Protein AF-A0A845U4N8-F1 (afdb_monomer)

Secondary structure (DSSP, 8-state):
-------GGG--HHHHHHHHHHHHSS-GGG---SS--PPPHHHHHHHHHHHHHHHHHIIIIIS-----EEETTEEE-S--GGG------S---HHHHHHHHHHHHHHHHHHHHHTT--HHHHHHHHHHHHHHTTSTT-EE-TTSPEEPPTTPPP-HHHHHHHHHHTT----

Radius of gyration: 18.54 Å; Cα contacts (8 Å, |Δi|>4): 123; chains: 1; bounding box: 46×53×49 Å

Mean predicted aligned error: 4.9 Å

Sequence (171 aa):
MPSSISNDGYKSKNQLMIDVFMSKMRSDTQHVPPIPLMPSLEVRKLRARLMLEECLETINAGLGLNVNFNLGGHEVTNVKMELLQFTDNGPGDLIQVADGCADVEVVTTGTASACGIALQPCFDIVMPNNLMKFAPGHTWREDGKLVKPPNHPDIALELKCELIRQGWRPK

Structure (mmCIF, N/CA/C/O backbone):
data_AF-A0A845U4N8-F1
#
_entry.id   AF-A0A845U4N8-F1
#
loop_
_atom_site.group_PDB
_atom_site.id
_atom_site.type_symbol
_atom_site.label_atom_id
_atom_site.label_alt_id
_atom_site.label_comp_id
_atom_site.label_asym_id
_atom_site.label_entity_id
_atom_site.label_seq_id
_atom_site.pdbx_PDB_ins_code
_atom_site.Cartn_x
_atom_site.Cartn_y
_atom_site.Cartn_z
_atom_site.occupancy
_atom_site.B_iso_or_equiv
_atom_site.auth_seq_id
_atom_site.auth_comp_id
_atom_site.auth_asym_id
_atom_site.auth_atom_id
_atom_site.pdbx_PDB_model_num
ATOM 1 N N . MET A 1 1 ? 10.740 -30.558 22.915 1.00 43.31 1 MET A N 1
ATOM 2 C CA . MET A 1 1 ? 10.881 -29.231 22.282 1.00 43.31 1 MET A CA 1
ATOM 3 C C . MET A 1 1 ? 9.543 -28.925 21.633 1.00 43.31 1 MET A C 1
ATOM 5 O O . MET A 1 1 ? 9.168 -29.705 20.764 1.00 43.31 1 MET A O 1
ATOM 9 N N . PRO A 1 2 ? 8.773 -27.914 22.063 1.00 44.31 2 PRO A N 1
ATOM 10 C CA . PRO A 1 2 ? 7.613 -27.515 21.281 1.00 44.31 2 PRO A CA 1
ATOM 11 C C . PRO A 1 2 ? 8.153 -27.033 19.935 1.00 44.31 2 PRO A C 1
ATOM 13 O O . PRO A 1 2 ? 9.029 -26.169 19.905 1.00 44.31 2 PRO A O 1
ATOM 16 N N . SER A 1 3 ? 7.696 -27.630 18.836 1.00 53.41 3 SER A N 1
ATOM 17 C CA . SER A 1 3 ? 7.871 -27.039 17.513 1.00 53.41 3 SER A CA 1
ATOM 18 C C . SER A 1 3 ? 7.390 -25.598 17.615 1.00 53.41 3 SER A C 1
ATOM 20 O O . SER A 1 3 ? 6.233 -25.376 17.975 1.00 53.41 3 SER A O 1
ATOM 22 N N . SER A 1 4 ? 8.271 -24.629 17.383 1.00 60.22 4 SER A N 1
ATOM 23 C CA . SER A 1 4 ? 7.876 -23.229 17.292 1.00 60.22 4 SER A CA 1
ATOM 24 C C . SER A 1 4 ? 6.785 -23.136 16.229 1.00 60.22 4 SER A C 1
ATOM 26 O O . SER A 1 4 ? 7.059 -23.345 15.048 1.00 60.22 4 SER A O 1
ATOM 28 N N . ILE A 1 5 ? 5.540 -22.928 16.649 1.00 71.12 5 ILE A N 1
ATOM 29 C CA . ILE A 1 5 ? 4.409 -22.812 15.734 1.00 71.12 5 ILE A CA 1
ATOM 30 C C . ILE A 1 5 ? 4.626 -21.503 14.970 1.00 71.12 5 ILE A C 1
ATOM 32 O O . ILE A 1 5 ? 4.504 -20.428 15.550 1.00 71.12 5 ILE A O 1
ATOM 36 N N . SER A 1 6 ? 5.021 -21.612 13.702 1.00 81.88 6 SER A N 1
ATOM 37 C CA . SER A 1 6 ? 5.112 -20.502 12.752 1.00 81.88 6 SER A CA 1
ATOM 38 C C . SER A 1 6 ? 4.044 -20.688 11.680 1.00 81.88 6 SER A C 1
ATOM 40 O O . SER A 1 6 ? 3.802 -21.812 11.231 1.00 81.88 6 SER A O 1
ATOM 42 N N . ASN A 1 7 ? 3.413 -19.595 11.258 1.00 90.75 7 ASN A N 1
ATOM 43 C CA . ASN A 1 7 ? 2.462 -19.588 10.150 1.00 90.75 7 ASN A CA 1
ATOM 44 C C . ASN A 1 7 ? 3.120 -19.370 8.774 1.00 90.75 7 ASN A C 1
ATOM 46 O O . ASN A 1 7 ? 2.395 -19.196 7.796 1.00 90.75 7 ASN A O 1
ATOM 50 N N . ASP A 1 8 ? 4.453 -19.413 8.666 1.00 88.81 8 ASP A N 1
ATOM 51 C CA . ASP A 1 8 ? 5.168 -19.156 7.404 1.00 88.81 8 ASP A CA 1
ATOM 52 C C . ASP A 1 8 ? 4.702 -20.047 6.242 1.00 88.81 8 ASP A C 1
ATOM 54 O O . ASP A 1 8 ? 4.671 -19.596 5.101 1.00 88.81 8 ASP A O 1
ATOM 58 N N . GLY A 1 9 ? 4.264 -21.281 6.521 1.00 90.69 9 GLY A N 1
ATOM 59 C CA . GLY A 1 9 ? 3.730 -22.200 5.507 1.00 90.69 9 GLY A CA 1
ATOM 60 C C . GLY A 1 9 ? 2.430 -21.740 4.829 1.00 90.69 9 GLY A C 1
ATOM 61 O O . GLY A 1 9 ? 2.062 -22.301 3.802 1.00 90.69 9 GLY A O 1
ATOM 62 N N . TYR A 1 10 ? 1.749 -20.730 5.377 1.00 92.88 10 TYR A N 1
ATOM 63 C CA . TYR A 1 10 ? 0.533 -20.140 4.804 1.00 92.88 10 TYR A CA 1
ATOM 64 C C . TYR A 1 10 ? 0.796 -18.832 4.048 1.00 92.88 10 TYR A C 1
ATOM 66 O O . TYR A 1 10 ? -0.110 -18.311 3.400 1.00 92.88 10 TYR A O 1
ATOM 74 N N . LYS A 1 11 ? 2.007 -18.274 4.144 1.00 94.75 11 LYS A N 1
ATOM 75 C CA . LYS A 1 11 ? 2.333 -16.968 3.569 1.00 94.75 11 LYS A CA 1
ATOM 76 C C . LYS A 1 11 ? 2.639 -17.091 2.082 1.00 94.75 11 LYS A C 1
ATOM 78 O O . LYS A 1 11 ? 3.319 -18.019 1.640 1.00 94.75 11 LYS A O 1
ATOM 83 N N . SER A 1 12 ? 2.190 -16.112 1.301 1.00 95.56 12 SER A N 1
ATOM 84 C CA . SER A 1 12 ? 2.610 -15.996 -0.096 1.00 95.56 12 SER A CA 1
ATOM 85 C C . SER A 1 12 ? 4.098 -15.637 -0.188 1.00 95.56 12 SER A C 1
ATOM 87 O O . SER A 1 12 ? 4.686 -15.081 0.744 1.00 95.56 12 SER A O 1
ATOM 89 N N . LYS A 1 13 ? 4.716 -15.880 -1.353 1.00 95.38 13 LYS A N 1
ATOM 90 C CA . LYS A 1 13 ? 6.084 -15.410 -1.639 1.00 95.38 13 LYS A CA 1
ATOM 91 C C . LYS A 1 13 ? 6.216 -13.902 -1.387 1.00 95.38 13 LYS A C 1
ATOM 93 O O . LYS A 1 13 ? 7.207 -13.463 -0.809 1.00 95.38 13 LYS A O 1
ATOM 98 N N . ASN A 1 14 ? 5.217 -13.120 -1.797 1.00 96.56 14 ASN A N 1
ATOM 99 C CA . ASN A 1 14 ? 5.227 -11.667 -1.640 1.00 96.56 14 ASN A CA 1
ATOM 100 C C . ASN A 1 14 ? 5.203 -11.275 -0.158 1.00 96.56 14 ASN A C 1
ATOM 102 O O . ASN A 1 14 ? 6.004 -10.441 0.261 1.00 96.56 14 ASN A O 1
ATOM 106 N N . GLN A 1 15 ? 4.365 -11.931 0.650 1.00 96.25 15 GLN A N 1
ATOM 107 C CA . GLN A 1 15 ? 4.307 -11.691 2.091 1.00 96.25 15 GLN A CA 1
ATOM 108 C C . GLN A 1 15 ? 5.626 -12.051 2.787 1.00 96.25 15 GLN A C 1
ATOM 110 O O . GLN A 1 15 ? 6.119 -11.263 3.587 1.00 96.25 15 GLN A O 1
ATOM 115 N N . LEU A 1 16 ? 6.260 -13.173 2.429 1.00 95.62 16 LEU A N 1
ATOM 116 C CA . LEU A 1 16 ? 7.572 -13.547 2.976 1.00 95.62 16 LEU A CA 1
ATOM 117 C C . LEU A 1 16 ? 8.658 -12.504 2.657 1.00 95.62 16 LEU A C 1
ATOM 119 O O . LEU A 1 16 ? 9.501 -12.200 3.500 1.00 95.62 16 LEU A O 1
ATOM 123 N N . MET A 1 17 ? 8.637 -11.912 1.460 1.00 96.06 17 MET A N 1
ATOM 124 C CA . MET A 1 17 ? 9.569 -10.836 1.099 1.00 96.06 17 MET A CA 1
ATOM 125 C C . MET A 1 17 ? 9.303 -9.545 1.885 1.00 96.06 17 MET A C 1
ATOM 127 O O . MET A 1 17 ? 10.248 -8.846 2.263 1.00 96.06 17 MET A O 1
ATOM 131 N N . ILE A 1 18 ? 8.032 -9.241 2.157 1.00 95.56 18 ILE A N 1
ATOM 132 C CA . ILE A 1 18 ? 7.635 -8.120 3.016 1.00 95.56 18 ILE A CA 1
ATOM 133 C C . ILE A 1 18 ? 8.094 -8.368 4.458 1.00 95.56 18 ILE A C 1
ATOM 135 O O . ILE A 1 18 ? 8.632 -7.450 5.073 1.00 95.56 18 ILE A O 1
ATOM 139 N N . ASP A 1 19 ? 7.987 -9.594 4.971 1.00 94.88 19 ASP A N 1
ATOM 140 C CA . ASP A 1 19 ? 8.475 -9.951 6.308 1.00 94.88 19 ASP A CA 1
ATOM 141 C C . ASP A 1 19 ? 9.993 -9.738 6.431 1.00 94.88 19 ASP A C 1
ATOM 143 O O . ASP A 1 19 ? 10.459 -9.151 7.409 1.00 94.88 19 ASP A O 1
ATOM 147 N N . VAL A 1 20 ? 10.767 -10.125 5.408 1.00 94.00 20 VAL A N 1
ATOM 148 C CA . VAL A 1 20 ? 12.220 -9.861 5.340 1.00 94.00 20 VAL A CA 1
ATOM 149 C C . VAL A 1 20 ? 12.523 -8.362 5.297 1.00 94.00 20 VAL A C 1
ATOM 151 O O . VAL A 1 20 ? 13.500 -7.894 5.886 1.00 94.00 20 VAL A O 1
ATOM 154 N N . PHE A 1 21 ? 11.710 -7.580 4.589 1.00 93.75 21 PHE A N 1
ATOM 155 C CA . PHE A 1 21 ? 11.848 -6.127 4.578 1.00 93.75 21 PHE A CA 1
ATOM 156 C C . PHE A 1 21 ? 11.542 -5.525 5.953 1.00 93.75 21 PHE A C 1
ATOM 158 O O . PHE A 1 21 ? 12.327 -4.722 6.462 1.00 93.75 21 PHE A O 1
ATOM 165 N N . MET A 1 22 ? 10.449 -5.951 6.584 1.00 93.12 22 MET A N 1
ATOM 166 C CA . MET A 1 22 ? 10.046 -5.510 7.918 1.00 93.12 22 MET A CA 1
ATOM 167 C C . MET A 1 22 ? 11.099 -5.859 8.971 1.00 93.12 22 MET A C 1
ATOM 169 O O . MET A 1 22 ? 11.432 -5.007 9.792 1.00 93.12 22 MET A O 1
ATOM 173 N N . SER A 1 23 ? 11.706 -7.047 8.896 1.00 91.00 23 SER A N 1
ATOM 174 C CA . SER A 1 23 ? 12.753 -7.470 9.833 1.00 91.00 23 SER A CA 1
ATOM 175 C C . SER A 1 23 ? 14.046 -6.652 9.726 1.00 91.00 23 SER A C 1
ATOM 177 O O . SER A 1 23 ? 14.879 -6.707 10.628 1.00 91.00 23 SER A O 1
ATOM 179 N N . LYS A 1 24 ? 14.256 -5.925 8.620 1.00 90.06 24 LYS A N 1
ATOM 180 C CA . LYS A 1 24 ? 15.404 -5.019 8.431 1.00 90.06 24 LYS A CA 1
ATOM 181 C C . LYS A 1 24 ? 15.140 -3.605 8.944 1.00 90.06 24 LYS A C 1
ATOM 183 O O . LYS A 1 24 ? 16.081 -2.819 9.069 1.00 90.06 24 LYS A O 1
ATOM 188 N N . MET A 1 25 ? 13.887 -3.258 9.232 1.00 88.25 25 MET A N 1
ATOM 189 C CA . MET A 1 25 ? 13.559 -1.949 9.778 1.00 88.25 25 MET A CA 1
ATOM 190 C C . MET A 1 25 ? 14.100 -1.832 11.204 1.00 88.25 25 MET A C 1
ATOM 192 O O . MET A 1 25 ? 13.917 -2.720 12.026 1.00 88.25 25 MET A O 1
ATOM 196 N N . ARG A 1 26 ?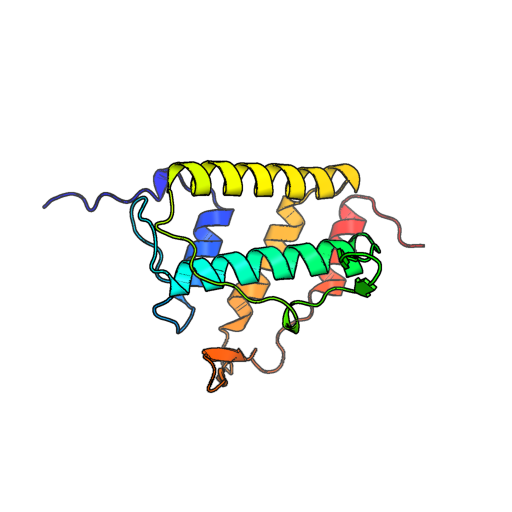 14.737 -0.700 11.522 1.00 73.94 26 ARG A N 1
ATOM 197 C CA . ARG A 1 26 ? 15.320 -0.434 12.850 1.00 73.94 26 ARG A CA 1
ATOM 198 C C . ARG A 1 26 ? 14.273 -0.313 13.969 1.00 73.94 26 ARG A C 1
ATOM 200 O O . ARG A 1 26 ? 14.635 -0.251 15.135 1.00 73.94 26 ARG A O 1
ATOM 207 N N . SER A 1 27 ? 12.990 -0.216 13.626 1.00 66.88 27 SER A N 1
ATOM 208 C CA . SER A 1 27 ? 11.936 0.083 14.587 1.00 66.88 27 SER A CA 1
ATOM 209 C C . SER A 1 27 ? 11.362 -1.177 15.227 1.00 66.88 27 SER A C 1
ATOM 211 O O . SER A 1 27 ? 10.853 -2.049 14.523 1.00 66.88 27 SER A O 1
ATOM 213 N N . ASP A 1 28 ? 11.292 -1.178 16.561 1.00 67.44 28 ASP A N 1
ATOM 214 C CA . ASP A 1 28 ? 10.540 -2.157 17.365 1.00 67.44 28 ASP A CA 1
ATOM 215 C C . ASP A 1 28 ? 9.052 -2.246 16.960 1.00 67.44 28 ASP A C 1
ATOM 217 O O . ASP A 1 28 ? 8.348 -3.191 17.308 1.00 67.44 28 ASP A O 1
ATOM 221 N N . THR A 1 29 ? 8.560 -1.278 16.175 1.00 67.94 29 THR A N 1
ATOM 222 C CA . THR A 1 29 ? 7.188 -1.230 15.653 1.00 67.94 29 THR A CA 1
ATOM 223 C C . THR A 1 29 ? 6.947 -2.082 14.401 1.00 67.94 29 THR A C 1
ATOM 225 O O . THR A 1 29 ? 5.818 -2.150 13.919 1.00 67.94 29 THR A O 1
ATOM 228 N N . GLN A 1 30 ? 7.970 -2.729 13.832 1.00 79.69 30 GLN A N 1
ATOM 229 C CA . GLN A 1 30 ? 7.813 -3.566 12.630 1.00 79.69 30 GLN A CA 1
ATOM 230 C C . GLN A 1 30 ? 8.164 -5.038 12.852 1.00 79.69 30 GLN A C 1
ATOM 232 O O . GLN A 1 30 ? 8.382 -5.770 11.890 1.00 79.69 30 GLN A O 1
ATOM 237 N N . HIS A 1 31 ? 8.161 -5.489 14.106 1.00 86.44 31 HIS A N 1
ATOM 238 C CA . HIS A 1 31 ? 8.294 -6.905 14.418 1.00 86.44 31 HIS A CA 1
ATOM 239 C C . HIS A 1 31 ? 7.173 -7.732 13.761 1.00 86.44 31 HIS A C 1
ATOM 241 O O . HIS A 1 31 ? 5.991 -7.405 13.886 1.00 86.44 31 HIS A O 1
ATOM 247 N N . VAL A 1 32 ? 7.560 -8.810 13.075 1.00 91.19 32 VAL A N 1
ATOM 248 C CA . VAL A 1 32 ? 6.645 -9.780 12.463 1.00 91.19 32 VAL A CA 1
ATOM 249 C C . VAL A 1 32 ? 6.378 -10.894 13.482 1.00 91.19 32 VAL A C 1
ATOM 251 O O . VAL A 1 32 ? 7.305 -11.646 13.795 1.00 91.19 32 VAL A O 1
ATOM 254 N N . PRO A 1 33 ? 5.151 -11.032 14.016 1.00 92.50 33 PRO A N 1
ATOM 255 C CA . PRO A 1 33 ? 4.836 -12.120 14.931 1.00 92.50 33 PRO A CA 1
ATOM 256 C C . PRO A 1 33 ? 4.763 -13.465 14.178 1.00 92.50 33 PRO A C 1
ATOM 258 O O . PRO A 1 33 ? 4.316 -13.504 13.030 1.00 92.50 33 PRO A O 1
ATOM 261 N N . PRO A 1 34 ? 5.148 -14.590 14.812 1.00 91.38 34 PRO A N 1
ATOM 262 C CA . PRO A 1 34 ? 5.131 -15.915 14.176 1.00 91.38 34 PRO A CA 1
ATOM 263 C C . PRO A 1 34 ? 3.717 -16.501 14.012 1.00 91.38 34 PRO A C 1
ATOM 265 O O . PRO A 1 34 ? 3.531 -17.497 13.317 1.00 91.38 34 PRO A O 1
ATOM 268 N N . ILE A 1 35 ? 2.720 -15.904 14.670 1.00 94.31 35 ILE A N 1
ATOM 269 C CA . ILE A 1 35 ? 1.307 -16.298 14.647 1.00 94.31 35 ILE A CA 1
ATOM 270 C C . ILE A 1 35 ? 0.419 -15.043 14.614 1.00 94.31 35 ILE A C 1
ATOM 272 O O . ILE A 1 35 ? 0.904 -13.963 14.967 1.00 94.31 35 ILE A O 1
ATOM 276 N N . PRO A 1 36 ? -0.869 -15.151 14.227 1.00 96.06 36 PRO A N 1
ATOM 277 C CA . PRO A 1 36 ? -1.796 -14.022 14.264 1.00 96.06 36 PRO A CA 1
ATOM 278 C C . PRO A 1 36 ? -1.832 -13.356 15.644 1.00 96.06 36 PRO A C 1
ATOM 280 O O . PRO A 1 36 ? -2.148 -13.991 16.650 1.00 96.06 36 PRO A O 1
ATOM 283 N N . LEU A 1 37 ? -1.487 -12.071 15.682 1.00 95.19 37 LEU A N 1
ATOM 284 C CA . LEU A 1 37 ? -1.392 -11.278 16.901 1.00 95.19 37 LEU A CA 1
ATOM 285 C C . LEU A 1 37 ? -1.716 -9.822 16.574 1.00 95.19 37 LEU A C 1
ATOM 287 O O . LEU A 1 37 ? -1.135 -9.247 15.654 1.00 95.19 37 LEU A O 1
ATOM 291 N N . MET A 1 38 ? -2.634 -9.223 17.333 1.00 96.00 38 MET A N 1
ATOM 292 C CA . MET A 1 38 ? -2.927 -7.798 17.208 1.00 96.00 38 MET A CA 1
ATOM 293 C C . MET A 1 38 ? -1.699 -7.008 17.678 1.00 96.00 38 MET A C 1
ATOM 295 O O . MET A 1 38 ? -1.283 -7.186 18.827 1.00 96.00 38 MET A O 1
ATOM 299 N N . PRO A 1 39 ? -1.087 -6.161 16.834 1.00 94.25 39 PRO A N 1
ATOM 300 C CA . PRO A 1 39 ? 0.119 -5.456 17.229 1.00 94.25 39 PRO A CA 1
ATOM 301 C C . PRO A 1 39 ? -0.214 -4.246 18.121 1.00 94.25 39 PRO A C 1
ATOM 303 O O . PRO A 1 39 ? -1.378 -3.881 18.314 1.00 94.25 39 PRO A O 1
ATOM 306 N N . SER A 1 40 ? 0.816 -3.602 18.679 1.00 93.69 40 SER A N 1
ATOM 307 C CA . SER A 1 40 ? 0.631 -2.432 19.549 1.00 93.69 40 SER A CA 1
ATOM 308 C C . SER A 1 40 ? -0.046 -1.265 18.814 1.00 93.69 40 SER A C 1
ATOM 310 O O . SER A 1 40 ? -0.034 -1.190 17.583 1.00 93.69 40 SER A O 1
ATOM 312 N N . LEU A 1 41 ? -0.624 -0.319 19.564 1.00 93.88 41 LEU A N 1
ATOM 313 C CA . LEU A 1 41 ? -1.251 0.883 18.996 1.00 93.88 41 LEU A CA 1
ATOM 314 C C . LEU A 1 41 ? -0.311 1.638 18.041 1.00 93.88 41 LEU A C 1
ATOM 316 O O . LEU A 1 41 ? -0.741 2.080 16.979 1.00 93.88 41 LEU A O 1
ATOM 320 N N . GLU A 1 42 ? 0.970 1.735 18.385 1.00 92.00 42 GLU A N 1
ATOM 321 C CA . GLU A 1 42 ? 1.961 2.428 17.560 1.00 92.00 42 GLU A CA 1
ATOM 322 C C . GLU A 1 42 ? 2.200 1.712 16.222 1.00 92.00 42 GLU A C 1
ATOM 324 O O . GLU A 1 42 ? 2.253 2.363 15.178 1.00 92.00 42 GLU A O 1
ATOM 329 N N . VAL A 1 43 ? 2.225 0.373 16.211 1.00 92.75 43 VAL A N 1
ATOM 330 C CA . VAL A 1 43 ? 2.277 -0.401 14.957 1.00 92.75 43 VAL A CA 1
ATOM 331 C C . VAL A 1 43 ? 0.993 -0.229 14.149 1.00 92.75 43 VAL A C 1
ATOM 333 O O . VAL A 1 43 ? 1.062 -0.048 12.934 1.00 92.75 43 VAL A O 1
ATOM 336 N N . ARG A 1 44 ? -0.180 -0.258 14.798 1.00 95.00 44 ARG A N 1
ATOM 337 C CA . ARG A 1 44 ? -1.473 -0.064 14.120 1.00 95.00 44 ARG A CA 1
ATOM 338 C C . ARG A 1 44 ? -1.526 1.290 13.409 1.00 95.00 44 ARG A C 1
ATOM 340 O O . ARG A 1 44 ? -1.852 1.340 12.225 1.00 95.00 44 ARG A O 1
ATOM 347 N N . LYS A 1 45 ? -1.130 2.370 14.094 1.00 94.56 45 LYS A N 1
ATOM 348 C CA . LYS A 1 45 ? -1.041 3.719 13.508 1.00 94.56 45 LYS A CA 1
ATOM 349 C C . LYS A 1 45 ? -0.052 3.774 12.346 1.00 94.56 45 LYS A C 1
ATOM 351 O O . LYS A 1 45 ? -0.363 4.370 11.318 1.00 94.56 45 LYS A O 1
ATOM 356 N N . LEU A 1 46 ? 1.115 3.140 12.486 1.00 92.19 46 LEU A N 1
ATOM 357 C CA . LEU A 1 46 ? 2.105 3.073 11.411 1.00 92.19 46 LEU A CA 1
ATOM 358 C C . LEU A 1 46 ? 1.543 2.364 10.169 1.00 92.19 46 LEU A C 1
ATOM 360 O O . LEU A 1 46 ? 1.667 2.890 9.066 1.00 92.19 46 LEU A O 1
ATOM 364 N N . ARG A 1 47 ? 0.900 1.201 10.332 1.00 94.69 47 ARG A N 1
ATOM 365 C CA . ARG A 1 47 ? 0.312 0.443 9.212 1.00 94.69 47 ARG A CA 1
ATOM 366 C C . ARG A 1 47 ? -0.823 1.204 8.537 1.00 94.69 47 ARG A C 1
ATOM 368 O O . ARG A 1 47 ? -0.841 1.269 7.313 1.00 94.69 47 ARG A O 1
ATOM 375 N N . ALA A 1 48 ? -1.706 1.828 9.317 1.00 96.06 48 ALA A N 1
ATOM 376 C CA . ALA A 1 48 ? -2.784 2.661 8.789 1.00 96.06 48 ALA A CA 1
ATOM 377 C C . ALA A 1 48 ? -2.243 3.850 7.975 1.00 96.06 48 ALA A C 1
ATOM 379 O O . ALA A 1 48 ? -2.739 4.120 6.883 1.00 96.06 48 ALA A O 1
ATOM 380 N N . ARG A 1 49 ? -1.186 4.512 8.468 1.00 94.75 49 ARG A N 1
ATOM 381 C CA . ARG A 1 49 ? -0.516 5.605 7.752 1.00 94.75 49 ARG A CA 1
ATOM 382 C C . ARG A 1 49 ? 0.059 5.147 6.416 1.00 94.75 49 ARG A C 1
ATOM 384 O O . ARG A 1 49 ? -0.247 5.765 5.406 1.00 94.75 49 ARG A O 1
ATOM 391 N N . LEU A 1 50 ? 0.857 4.078 6.417 1.00 93.25 50 LEU A N 1
ATOM 392 C CA . LEU A 1 50 ? 1.511 3.570 5.205 1.00 93.25 50 LEU A CA 1
ATOM 393 C C . LEU A 1 50 ? 0.491 3.113 4.155 1.00 93.25 50 LEU A C 1
ATOM 395 O O . LEU A 1 50 ? 0.639 3.422 2.981 1.00 93.25 50 LEU A O 1
ATOM 399 N N . MET A 1 51 ? -0.566 2.419 4.585 1.00 95.94 51 MET A N 1
ATOM 400 C CA . MET A 1 51 ? -1.643 1.984 3.695 1.00 95.94 51 MET A CA 1
ATOM 401 C C . MET A 1 51 ? -2.338 3.170 3.017 1.00 95.94 51 MET A C 1
ATOM 403 O O . MET A 1 51 ? -2.577 3.134 1.812 1.00 95.94 51 MET A O 1
ATOM 407 N N . LEU A 1 52 ? -2.650 4.227 3.773 1.00 96.06 52 LEU A N 1
ATOM 408 C CA . LEU A 1 52 ? -3.320 5.399 3.216 1.00 96.06 52 LEU A CA 1
ATOM 409 C C . LEU A 1 52 ? -2.391 6.243 2.333 1.00 96.06 52 LEU A C 1
ATOM 411 O O . LEU A 1 52 ? -2.845 6.765 1.321 1.00 96.06 52 LEU A O 1
ATOM 415 N N . GLU A 1 53 ? -1.109 6.350 2.684 1.00 95.06 53 GLU A N 1
ATOM 416 C CA . GLU A 1 53 ? -0.098 7.078 1.906 1.00 95.06 53 GLU A CA 1
ATOM 417 C C . GLU A 1 53 ? 0.050 6.493 0.495 1.00 95.06 53 GLU A C 1
ATOM 419 O O . GLU A 1 53 ? -0.138 7.215 -0.484 1.00 95.06 53 GLU A O 1
ATOM 424 N N . GLU A 1 54 ? 0.266 5.180 0.386 1.00 95.94 54 GLU A N 1
ATOM 425 C CA . GLU A 1 54 ? 0.386 4.488 -0.907 1.00 95.94 54 GLU A CA 1
ATOM 426 C C . GLU A 1 54 ? -0.926 4.540 -1.710 1.00 95.94 54 GLU A C 1
ATOM 428 O O . GLU A 1 54 ? -0.921 4.680 -2.936 1.00 95.94 54 GLU A O 1
ATOM 433 N N . CYS A 1 55 ? -2.074 4.479 -1.022 1.00 95.81 55 CYS A N 1
ATOM 434 C CA . CYS A 1 55 ? -3.387 4.628 -1.647 1.00 95.81 55 CYS A CA 1
ATOM 435 C C . CYS A 1 55 ? -3.562 6.026 -2.262 1.00 95.81 55 CYS A C 1
ATOM 437 O O . CYS A 1 55 ? -3.906 6.145 -3.438 1.00 95.81 55 CYS A O 1
ATOM 439 N N . LEU A 1 56 ? -3.271 7.088 -1.502 1.00 94.81 56 LEU A N 1
ATOM 440 C CA . LEU A 1 56 ? -3.362 8.464 -1.991 1.00 94.81 56 LEU A CA 1
ATOM 441 C C . LEU A 1 56 ? -2.358 8.740 -3.115 1.00 94.81 56 LEU A C 1
ATOM 443 O O . LEU A 1 56 ? -2.724 9.400 -4.084 1.00 94.81 56 LEU A O 1
ATOM 447 N N . GLU A 1 57 ? -1.127 8.228 -3.039 1.00 94.50 57 GLU A N 1
ATOM 448 C CA . GLU A 1 57 ? -0.150 8.358 -4.130 1.00 94.50 57 GLU A CA 1
ATOM 449 C C . GLU A 1 57 ? -0.647 7.668 -5.407 1.00 94.50 57 GLU A C 1
ATOM 451 O O . GLU A 1 57 ? -0.629 8.265 -6.488 1.00 94.50 57 GLU A O 1
ATOM 456 N N . THR A 1 58 ? -1.182 6.452 -5.279 1.00 96.19 58 THR A N 1
ATOM 457 C CA . THR A 1 58 ? -1.751 5.709 -6.410 1.00 96.19 58 THR A CA 1
ATOM 458 C C . THR A 1 58 ? -2.941 6.446 -7.028 1.00 96.19 58 THR A C 1
ATOM 460 O O . THR A 1 58 ? -3.027 6.540 -8.251 1.00 96.19 58 THR A O 1
ATOM 463 N N . ILE A 1 59 ? -3.840 7.016 -6.220 1.00 96.38 59 ILE A N 1
ATOM 464 C CA . ILE A 1 59 ? -4.996 7.787 -6.706 1.00 96.38 59 ILE A CA 1
ATOM 465 C C . ILE A 1 59 ? -4.542 9.090 -7.387 1.00 96.38 59 ILE A C 1
ATOM 467 O O . ILE A 1 59 ? -4.922 9.353 -8.530 1.00 96.38 59 ILE A O 1
ATOM 471 N N . ASN A 1 60 ? -3.694 9.872 -6.718 1.00 94.50 60 ASN A N 1
ATOM 472 C CA . ASN A 1 60 ? -3.282 11.200 -7.171 1.00 94.50 60 ASN A CA 1
ATOM 473 C C . ASN A 1 60 ? -2.341 11.148 -8.377 1.00 94.50 60 ASN A C 1
ATOM 475 O O . ASN A 1 60 ? -2.592 11.804 -9.388 1.00 94.50 60 ASN A O 1
ATOM 479 N N . ALA A 1 61 ? -1.256 10.381 -8.282 1.00 93.56 61 ALA A N 1
ATOM 480 C CA . ALA A 1 61 ? -0.223 10.333 -9.313 1.00 93.56 61 ALA A CA 1
ATOM 481 C C . ALA A 1 61 ? -0.465 9.216 -10.337 1.00 93.56 61 ALA A C 1
ATOM 483 O O . ALA A 1 61 ? -0.208 9.413 -11.523 1.00 93.56 61 ALA A O 1
ATOM 484 N N . GLY A 1 62 ? -0.958 8.056 -9.891 1.00 95.19 62 GLY A N 1
ATOM 485 C CA . GLY A 1 62 ? -1.196 6.900 -10.760 1.00 95.19 62 GLY A CA 1
ATOM 486 C C . GLY A 1 62 ? -2.476 7.026 -11.586 1.00 95.19 62 GLY A C 1
ATOM 487 O O . GLY A 1 62 ? -2.435 6.945 -12.812 1.00 95.19 62 GLY A O 1
ATOM 488 N N . LEU A 1 63 ? -3.614 7.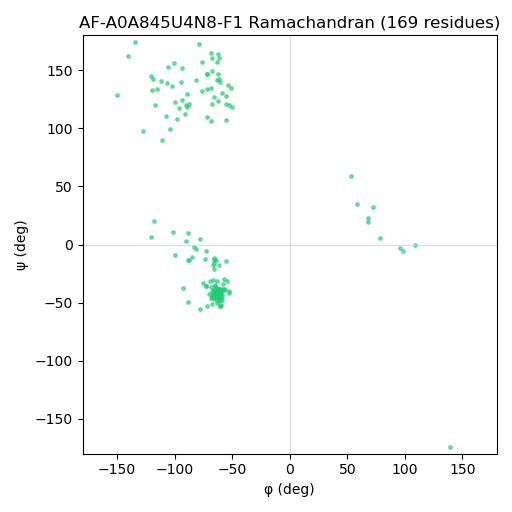239 -10.919 1.00 96.81 63 LEU A N 1
ATOM 489 C CA . LEU A 1 63 ? -4.931 7.361 -11.558 1.00 96.81 63 LEU A CA 1
ATOM 490 C C . LEU A 1 63 ? -5.255 8.792 -12.006 1.00 96.81 63 LEU A C 1
ATOM 492 O O . LEU A 1 63 ? -6.186 8.988 -12.786 1.00 96.81 63 LEU A O 1
ATOM 496 N N . GLY A 1 64 ? -4.490 9.787 -11.547 1.00 95.88 64 GLY A N 1
ATOM 497 C CA . GLY A 1 64 ? -4.668 11.186 -11.938 1.00 95.88 64 GLY A CA 1
ATOM 498 C C . GLY A 1 64 ? -5.915 11.841 -11.339 1.00 95.88 64 GLY A C 1
ATOM 499 O O . GLY A 1 64 ? -6.530 12.691 -11.984 1.00 95.88 64 GLY A O 1
ATOM 500 N N . LEU A 1 65 ? -6.321 11.434 -10.134 1.00 95.38 65 LEU A N 1
ATOM 501 C CA . LEU A 1 65 ? -7.524 11.916 -9.450 1.00 95.38 65 LEU A CA 1
ATOM 502 C C . LEU A 1 65 ? -7.159 12.591 -8.131 1.00 95.38 65 LEU A C 1
ATOM 504 O O . LEU A 1 65 ? -6.318 12.083 -7.416 1.00 95.38 65 LEU A O 1
ATOM 508 N N . ASN A 1 66 ? -7.832 13.676 -7.749 1.00 92.69 66 ASN A N 1
ATOM 509 C CA . ASN A 1 66 ? -7.654 14.262 -6.416 1.00 92.69 66 ASN A CA 1
ATOM 510 C C . ASN A 1 66 ? -8.712 13.736 -5.444 1.00 92.69 66 ASN A C 1
ATOM 512 O O . ASN A 1 66 ? -9.895 13.665 -5.786 1.00 92.69 66 ASN A O 1
ATOM 516 N N . VAL A 1 67 ? -8.304 13.456 -4.206 1.00 91.56 67 VAL A N 1
ATOM 517 C CA . VAL A 1 67 ? -9.234 13.237 -3.090 1.00 91.56 67 VAL A CA 1
ATOM 518 C C . VAL A 1 67 ? -9.511 14.573 -2.400 1.00 91.56 67 VAL A C 1
ATOM 520 O O . VAL A 1 67 ? -8.590 15.214 -1.888 1.00 91.56 67 VAL A O 1
ATOM 523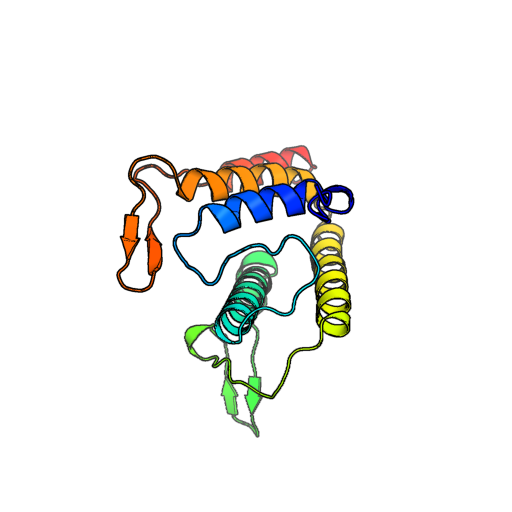 N N . ASN A 1 68 ? -10.784 14.976 -2.375 1.00 91.31 68 ASN A N 1
ATOM 524 C CA . ASN A 1 68 ? -11.258 16.202 -1.731 1.00 91.31 68 ASN A CA 1
ATOM 525 C C . ASN A 1 68 ? -12.294 15.863 -0.644 1.00 91.31 68 ASN A C 1
ATOM 527 O O . ASN A 1 68 ? -13.109 14.956 -0.825 1.00 91.31 68 ASN A O 1
ATOM 531 N N . PHE A 1 69 ? -12.314 16.620 0.455 1.00 89.12 69 PHE A N 1
ATOM 532 C CA . PHE A 1 69 ? -13.370 16.542 1.469 1.00 89.12 69 PHE A CA 1
ATOM 533 C C . PHE A 1 69 ? -14.290 17.754 1.388 1.00 89.12 69 PHE A C 1
ATOM 535 O O . PHE A 1 69 ? -13.822 18.883 1.270 1.00 89.12 69 PHE A O 1
ATOM 542 N N . ASN A 1 70 ? -15.595 17.529 1.538 1.00 89.81 70 ASN A N 1
ATOM 543 C CA . ASN A 1 70 ? -16.562 18.595 1.772 1.00 89.81 70 ASN A CA 1
ATOM 544 C C . ASN A 1 70 ? -17.037 18.525 3.225 1.00 89.81 70 ASN A C 1
ATOM 546 O O . ASN A 1 70 ? -17.729 17.585 3.618 1.00 89.81 70 ASN A O 1
ATOM 550 N N . LEU A 1 71 ? -16.642 19.517 4.021 1.00 87.44 71 LEU A N 1
ATOM 551 C CA . LEU A 1 71 ? -16.999 19.637 5.429 1.00 87.44 71 LEU A CA 1
ATOM 552 C C . LEU A 1 71 ? -17.947 20.821 5.601 1.00 87.44 71 LEU A C 1
ATOM 554 O O . LEU A 1 71 ? -17.518 21.956 5.802 1.00 87.44 71 LEU A O 1
ATOM 558 N N . GLY A 1 72 ? -19.250 20.556 5.482 1.00 82.75 72 GLY A N 1
ATOM 559 C CA . GLY A 1 72 ? -20.287 21.559 5.736 1.00 82.75 72 GLY A CA 1
ATOM 560 C C . GLY A 1 72 ? -20.178 22.812 4.859 1.00 82.75 72 GLY A C 1
ATOM 561 O O . GLY A 1 72 ? -20.455 23.906 5.340 1.00 82.75 72 GLY A O 1
ATOM 562 N N . GLY A 1 73 ? -19.752 22.670 3.597 1.00 85.00 73 GLY A N 1
ATOM 563 C CA . GLY A 1 73 ? -19.573 23.788 2.660 1.00 85.00 73 GLY A CA 1
ATOM 564 C C . GLY A 1 73 ? -18.134 24.298 2.535 1.00 85.00 73 GLY A C 1
ATOM 565 O O . GLY A 1 73 ? -17.865 25.123 1.664 1.00 85.00 73 GLY A O 1
ATOM 566 N N . HIS A 1 74 ? -17.201 23.785 3.340 1.00 83.19 74 HIS A N 1
ATOM 567 C CA . HIS A 1 74 ? -15.770 24.020 3.159 1.00 83.19 74 HIS A CA 1
ATOM 568 C C . HIS A 1 74 ? -15.141 22.858 2.389 1.00 83.19 74 HIS A C 1
ATOM 570 O O . HIS A 1 74 ? -15.144 21.718 2.859 1.00 83.19 74 HIS A O 1
ATOM 576 N N . GLU A 1 75 ? -14.601 23.148 1.206 1.00 87.81 75 GLU A N 1
ATOM 577 C CA . GLU A 1 75 ? -13.870 22.167 0.410 1.00 87.81 75 GLU A CA 1
ATOM 578 C C . GLU A 1 75 ? -12.394 22.152 0.817 1.00 87.81 75 GLU A C 1
ATOM 580 O O . GLU A 1 75 ? -11.690 23.160 0.719 1.00 87.81 75 GLU A O 1
ATOM 585 N N . VAL A 1 76 ? -11.919 20.993 1.266 1.00 86.31 76 VAL A N 1
ATOM 586 C CA . VAL A 1 76 ? -10.492 20.710 1.422 1.00 86.31 76 VAL A CA 1
ATOM 587 C C . VAL A 1 76 ? -10.063 19.931 0.192 1.00 86.31 76 VAL A C 1
ATOM 589 O O . VAL A 1 76 ? -10.435 18.769 0.029 1.00 86.31 76 VAL A O 1
ATOM 592 N N . THR A 1 77 ? -9.306 20.581 -0.685 1.00 85.44 77 THR A N 1
ATOM 593 C CA . THR A 1 77 ? -8.805 19.972 -1.918 1.00 85.44 77 THR A CA 1
ATOM 594 C C . THR A 1 77 ? -7.413 19.393 -1.725 1.00 85.44 77 THR A C 1
ATOM 596 O O . THR A 1 77 ? -6.641 19.884 -0.899 1.00 85.44 77 THR A O 1
ATOM 599 N N . ASN A 1 78 ? -7.088 18.363 -2.512 1.00 81.12 78 ASN A N 1
ATOM 600 C CA . ASN A 1 78 ? -5.762 17.743 -2.531 1.00 81.12 78 ASN A CA 1
ATOM 601 C C . ASN A 1 78 ? -5.301 17.317 -1.127 1.00 81.12 78 ASN A C 1
ATOM 603 O O . ASN A 1 78 ? -4.297 17.804 -0.598 1.00 81.12 78 ASN A O 1
ATOM 607 N N . VAL A 1 79 ? -6.092 16.442 -0.503 1.00 86.56 79 VAL A N 1
ATOM 608 C CA . VAL A 1 79 ? -5.814 15.913 0.835 1.00 86.56 79 VAL A CA 1
ATOM 609 C C . VAL A 1 79 ? -4.426 15.278 0.860 1.00 86.56 79 VAL A C 1
ATOM 611 O O . VAL A 1 79 ? -4.147 14.327 0.133 1.00 86.56 79 VAL A O 1
ATOM 614 N N . LYS A 1 80 ? -3.566 15.794 1.742 1.00 84.75 80 LYS A N 1
ATOM 615 C CA . LYS A 1 80 ? -2.223 15.262 1.984 1.00 84.75 80 LYS A CA 1
ATOM 616 C C . LYS A 1 80 ? -2.164 14.515 3.303 1.00 84.75 80 LYS A C 1
ATOM 618 O O . LYS A 1 80 ? -2.865 14.865 4.253 1.00 84.75 80 LYS A O 1
ATOM 623 N N . MET A 1 81 ? -1.254 13.549 3.389 1.00 89.19 81 MET A N 1
ATOM 624 C CA . MET A 1 81 ? -1.021 12.774 4.609 1.00 89.19 81 MET A CA 1
ATOM 625 C C . MET A 1 81 ? -0.673 13.647 5.821 1.00 89.19 81 MET A C 1
ATOM 627 O O . MET A 1 81 ? -1.032 13.287 6.938 1.00 89.19 81 MET A O 1
ATOM 631 N N . GLU A 1 82 ? -0.039 14.811 5.623 1.00 87.94 82 GLU A N 1
ATOM 632 C CA . GLU A 1 82 ? 0.296 15.731 6.723 1.00 87.94 82 GLU A CA 1
ATOM 633 C C . GLU A 1 82 ? -0.935 16.343 7.411 1.00 87.94 82 GLU A C 1
ATOM 635 O O . GLU A 1 82 ? -0.837 16.804 8.547 1.00 87.94 82 GLU A O 1
ATOM 640 N N . LEU A 1 83 ? -2.090 16.355 6.737 1.00 87.44 83 LEU A N 1
ATOM 641 C CA . LEU A 1 83 ? -3.343 16.880 7.283 1.00 87.44 83 LEU A CA 1
ATOM 642 C C . LEU A 1 83 ? -4.101 15.839 8.119 1.00 87.44 83 LEU A C 1
ATOM 644 O O . LEU A 1 83 ? -5.078 16.181 8.783 1.00 87.44 83 LEU A O 1
ATOM 648 N N . LEU A 1 84 ? -3.678 14.572 8.078 1.00 91.50 84 LEU A N 1
ATOM 649 C CA . LEU A 1 84 ? -4.405 13.454 8.668 1.00 91.50 84 LEU A CA 1
ATOM 650 C C . LEU A 1 84 ? -3.788 13.023 10.000 1.00 91.50 84 LEU A C 1
ATOM 652 O O . LEU A 1 84 ? -2.574 12.873 10.142 1.00 91.50 84 LEU A O 1
ATOM 656 N N . GLN A 1 85 ? -4.651 12.771 10.984 1.00 93.88 85 GLN A N 1
ATOM 657 C CA . GLN A 1 85 ? -4.264 12.284 12.306 1.00 93.88 85 GLN A CA 1
ATOM 658 C C . GLN A 1 85 ? -4.835 10.886 12.542 1.00 93.88 85 GLN A C 1
ATOM 660 O O . GLN A 1 85 ? -6.013 10.638 12.306 1.00 93.88 85 GLN A O 1
ATOM 665 N N . PHE A 1 86 ? -3.995 9.981 13.045 1.00 94.75 86 PHE A N 1
ATOM 666 C CA . PHE A 1 86 ? -4.378 8.614 13.397 1.00 94.75 86 PHE A CA 1
ATOM 667 C C . PHE A 1 86 ? -4.510 8.513 14.917 1.00 94.75 86 PHE A C 1
ATOM 669 O O . PHE A 1 86 ? -3.509 8.421 15.637 1.00 94.75 86 PHE A O 1
ATOM 676 N N . THR A 1 87 ? -5.743 8.575 15.405 1.00 96.06 87 THR A N 1
ATOM 677 C CA . THR A 1 87 ? -6.081 8.516 16.832 1.00 96.06 87 THR A CA 1
ATOM 678 C C . THR A 1 87 ? -6.557 7.120 17.227 1.00 96.06 87 THR A C 1
ATOM 680 O O . THR A 1 87 ? -6.987 6.332 16.389 1.00 96.06 87 THR A O 1
ATOM 683 N N . ASP A 1 88 ? -6.427 6.786 18.512 1.00 96.38 88 ASP A N 1
ATOM 684 C CA . ASP A 1 88 ? -6.966 5.534 19.044 1.00 96.38 88 ASP A CA 1
ATOM 685 C C . ASP A 1 88 ? -8.483 5.652 19.211 1.00 96.38 88 ASP A C 1
ATOM 687 O O . ASP A 1 88 ? -8.968 6.633 19.777 1.00 96.38 88 ASP A O 1
ATOM 691 N N . ASN A 1 89 ? -9.220 4.656 18.729 1.00 94.69 89 ASN A N 1
ATOM 692 C CA . ASN A 1 89 ? -10.665 4.539 18.909 1.00 94.69 89 ASN A CA 1
ATOM 693 C C . ASN A 1 89 ? -11.070 3.243 19.631 1.00 94.69 89 ASN A C 1
ATOM 695 O O . ASN A 1 89 ? -12.265 2.973 19.747 1.00 94.69 89 ASN A O 1
ATOM 699 N N . GLY A 1 90 ? -10.105 2.454 20.122 1.00 94.81 90 GLY A N 1
ATOM 700 C CA . GLY A 1 90 ? -10.374 1.225 20.858 1.00 94.81 90 GLY A CA 1
ATOM 701 C C . GLY A 1 90 ? -9.447 0.053 20.514 1.00 94.81 90 GLY A C 1
ATOM 702 O O . GLY A 1 90 ? -8.469 0.178 19.757 1.00 94.81 90 GLY A O 1
ATOM 703 N N . PRO A 1 91 ? -9.735 -1.129 21.090 1.00 95.75 91 PRO A N 1
ATOM 704 C CA . PRO A 1 91 ? -8.993 -2.339 20.768 1.00 95.75 91 PRO A CA 1
ATOM 705 C C . PRO A 1 91 ? -9.189 -2.706 19.292 1.00 95.75 91 PRO A C 1
ATOM 707 O O . PRO A 1 91 ? -10.273 -2.551 18.738 1.00 95.75 91 PRO A O 1
ATOM 710 N N . GLY A 1 92 ? -8.125 -3.188 18.648 1.00 94.88 92 GLY A N 1
ATOM 711 C CA . GLY A 1 92 ? -8.215 -3.710 17.285 1.00 94.88 92 GLY A CA 1
ATOM 712 C C . GLY A 1 92 ? -8.845 -5.103 17.256 1.00 94.88 92 GLY A C 1
ATOM 713 O O . GLY A 1 92 ? -8.758 -5.843 18.235 1.00 94.88 92 GLY A O 1
ATOM 714 N N . ASP A 1 93 ? -9.403 -5.479 16.108 1.00 97.50 93 ASP A N 1
ATOM 715 C CA . ASP A 1 93 ? -9.987 -6.799 15.852 1.00 97.50 93 ASP A CA 1
ATOM 716 C C . ASP A 1 93 ? -9.212 -7.508 14.729 1.00 97.50 93 ASP A C 1
ATOM 718 O O . ASP A 1 93 ? -9.105 -6.997 13.616 1.00 97.50 93 ASP A O 1
ATOM 722 N N . LEU A 1 94 ? -8.630 -8.677 15.027 1.00 97.62 94 LEU A N 1
ATOM 723 C CA . LEU A 1 94 ? -7.828 -9.437 14.062 1.00 97.62 94 LEU A CA 1
ATOM 724 C C . LEU A 1 94 ? -8.650 -9.984 12.894 1.00 97.62 94 LEU A C 1
ATOM 726 O O . LEU A 1 94 ? -8.104 -10.109 11.800 1.00 97.62 94 LEU A O 1
ATOM 730 N N . ILE A 1 95 ? -9.929 -10.302 13.109 1.00 98.25 95 ILE A N 1
ATOM 731 C CA . ILE A 1 95 ? -10.809 -10.796 12.044 1.00 98.25 95 ILE A CA 1
ATOM 732 C C . ILE A 1 95 ? -11.048 -9.665 11.044 1.00 98.25 95 ILE A C 1
ATOM 734 O O . ILE A 1 95 ? -10.861 -9.858 9.847 1.00 98.25 95 ILE A O 1
ATOM 738 N N . GLN A 1 96 ? -11.352 -8.466 11.545 1.00 98.25 96 GLN A N 1
ATOM 739 C CA . GLN A 1 96 ? -11.538 -7.269 10.716 1.00 98.25 96 GLN A CA 1
ATOM 740 C C . GLN A 1 96 ? -10.246 -6.847 10.002 1.00 98.25 96 GLN A C 1
ATOM 742 O O . GLN A 1 96 ? -10.293 -6.385 8.868 1.00 98.25 96 GLN A O 1
ATOM 747 N N . VAL A 1 97 ? -9.078 -7.024 10.633 1.00 98.00 97 VAL A N 1
ATOM 748 C CA . VAL A 1 97 ? -7.785 -6.786 9.966 1.00 98.00 97 VAL A CA 1
ATOM 749 C C . VAL A 1 97 ? -7.570 -7.770 8.816 1.00 98.00 97 VAL A C 1
ATOM 751 O O . VAL A 1 97 ? -7.143 -7.348 7.747 1.00 98.00 97 VAL A O 1
ATOM 754 N N . ALA A 1 98 ? -7.854 -9.060 9.015 1.00 98.12 98 ALA A N 1
ATOM 755 C CA . ALA A 1 98 ? -7.692 -10.064 7.965 1.00 98.12 98 ALA A CA 1
ATOM 756 C C . ALA A 1 98 ? -8.628 -9.799 6.773 1.00 98.12 98 ALA A C 1
ATOM 758 O O . ALA A 1 98 ? -8.165 -9.801 5.634 1.00 98.12 98 ALA A O 1
ATOM 759 N N . ASP A 1 99 ? -9.903 -9.516 7.050 1.00 98.56 99 ASP A N 1
ATOM 760 C CA . ASP A 1 99 ? -10.923 -9.168 6.055 1.00 98.56 99 ASP A CA 1
ATOM 761 C C . ASP A 1 99 ? -10.541 -7.893 5.284 1.00 98.56 99 ASP A C 1
ATOM 763 O O . ASP A 1 99 ? -10.379 -7.916 4.066 1.00 98.56 99 ASP A O 1
ATOM 767 N N . GLY A 1 100 ? -10.231 -6.810 6.003 1.00 98.25 100 GLY A N 1
ATOM 768 C CA . GLY A 1 100 ? -9.841 -5.540 5.392 1.00 98.25 100 GLY A CA 1
ATOM 769 C C . GLY A 1 100 ? -8.546 -5.617 4.577 1.00 98.25 100 GLY A C 1
ATOM 770 O O . GLY A 1 100 ? -8.451 -4.992 3.523 1.00 98.25 100 GLY A O 1
ATOM 771 N N . CYS A 1 101 ? -7.542 -6.388 5.012 1.00 98.00 101 CYS A N 1
ATOM 772 C CA . CYS A 1 101 ? -6.333 -6.601 4.212 1.00 98.00 101 CYS A CA 1
ATOM 773 C C . CYS A 1 101 ? -6.624 -7.379 2.920 1.00 98.00 101 CYS A C 1
ATOM 775 O O . CYS A 1 101 ? -6.064 -7.026 1.882 1.00 98.00 101 CYS A O 1
ATOM 777 N N . ALA A 1 102 ? -7.496 -8.392 2.968 1.00 98.06 102 ALA A N 1
ATOM 778 C CA . ALA A 1 102 ? -7.913 -9.132 1.779 1.00 98.06 102 ALA A CA 1
ATOM 779 C C . ALA A 1 102 ? -8.702 -8.235 0.809 1.00 98.06 102 ALA A C 1
ATOM 781 O O . ALA A 1 102 ? -8.411 -8.220 -0.386 1.00 98.06 102 ALA A O 1
ATOM 782 N N . ASP A 1 103 ? -9.624 -7.413 1.310 1.00 98.50 103 ASP A N 1
ATOM 783 C CA . ASP A 1 103 ? -10.374 -6.457 0.487 1.00 98.50 103 ASP A CA 1
ATOM 784 C C . ASP A 1 103 ? -9.462 -5.404 -0.158 1.00 98.50 103 ASP A C 1
ATOM 786 O O . ASP A 1 103 ? -9.608 -5.082 -1.342 1.00 98.50 103 ASP A O 1
ATOM 790 N N . VAL A 1 104 ? -8.469 -4.897 0.582 1.00 97.94 104 VAL A N 1
ATOM 791 C CA . VAL A 1 104 ? -7.459 -3.976 0.037 1.00 97.94 104 VAL A CA 1
ATOM 792 C C . VAL A 1 104 ? -6.635 -4.649 -1.069 1.00 97.94 104 VAL A C 1
ATOM 794 O O . VAL A 1 104 ? -6.369 -4.027 -2.102 1.00 97.94 104 VAL A O 1
ATOM 797 N N . GLU A 1 105 ? -6.263 -5.921 -0.912 1.00 97.19 105 GLU A N 1
ATOM 798 C CA . GLU A 1 105 ? -5.609 -6.697 -1.974 1.00 97.19 105 GLU A CA 1
ATOM 799 C C . GLU A 1 105 ? -6.516 -6.847 -3.208 1.00 97.19 105 GLU A C 1
ATOM 801 O O . GLU A 1 105 ? -6.055 -6.655 -4.338 1.00 97.19 105 GLU A O 1
ATOM 806 N N . VAL A 1 106 ? -7.814 -7.103 -3.016 1.00 98.19 106 VAL A N 1
ATOM 807 C CA . VAL A 1 106 ? -8.795 -7.204 -4.109 1.00 98.19 106 VAL A CA 1
ATOM 808 C C . VAL A 1 106 ? -8.901 -5.893 -4.888 1.00 98.19 106 VAL A C 1
ATOM 810 O O . VAL A 1 106 ? -8.818 -5.915 -6.117 1.00 98.19 106 VAL A O 1
ATOM 813 N N . VAL A 1 107 ? -9.045 -4.742 -4.225 1.00 98.12 107 VAL A N 1
ATOM 814 C CA . VAL A 1 107 ? -9.222 -3.456 -4.933 1.00 98.12 107 VAL A CA 1
ATOM 815 C C . VAL A 1 107 ? -7.937 -2.967 -5.600 1.00 98.12 107 VAL A C 1
ATOM 817 O O . VAL A 1 107 ? -7.985 -2.414 -6.702 1.00 98.12 107 VAL A O 1
ATOM 820 N N . THR A 1 108 ? -6.773 -3.203 -4.992 1.00 97.12 108 THR A N 1
ATOM 821 C CA . THR A 1 108 ? -5.480 -2.841 -5.596 1.00 97.12 108 THR A CA 1
ATOM 822 C C . THR A 1 108 ? -5.164 -3.736 -6.796 1.00 97.12 108 THR A C 1
ATOM 824 O O . THR A 1 108 ? -4.805 -3.237 -7.866 1.00 97.12 108 THR A O 1
ATOM 827 N N . THR A 1 109 ? -5.416 -5.043 -6.685 1.00 97.56 109 THR A N 1
ATOM 828 C CA . THR A 1 109 ? -5.301 -5.986 -7.811 1.00 97.56 109 THR A CA 1
ATOM 829 C C . THR A 1 109 ? -6.329 -5.682 -8.903 1.00 97.56 109 THR A C 1
ATOM 831 O O . THR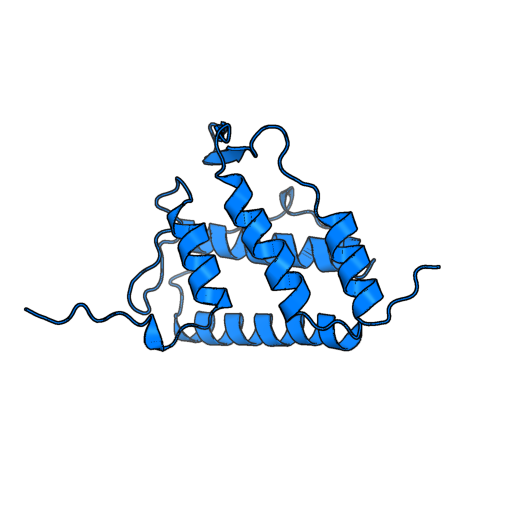 A 1 109 ? -6.015 -5.735 -10.096 1.00 97.56 109 THR A O 1
ATOM 834 N N . GLY A 1 110 ? -7.549 -5.304 -8.520 1.00 98.44 110 GLY A N 1
ATOM 835 C CA . GLY A 1 110 ? -8.597 -4.848 -9.431 1.00 98.44 110 GLY A CA 1
ATOM 836 C C . GLY A 1 110 ? -8.202 -3.579 -10.186 1.00 98.44 110 GLY A C 1
ATOM 837 O O . GLY A 1 110 ? -8.450 -3.484 -11.385 1.00 98.44 110 GLY A O 1
ATOM 838 N N . THR A 1 111 ? -7.504 -2.650 -9.529 1.00 98.44 111 THR A N 1
ATOM 839 C CA . THR A 1 111 ? -6.953 -1.440 -10.161 1.00 98.44 111 THR A CA 1
ATOM 840 C C . THR A 1 111 ? -5.900 -1.794 -11.212 1.00 98.44 111 THR A C 1
ATOM 842 O O . THR A 1 111 ? -5.987 -1.328 -12.348 1.00 98.44 111 THR A O 1
ATOM 845 N N . ALA A 1 112 ? -4.948 -2.676 -10.884 1.00 98.19 112 ALA A N 1
ATOM 846 C CA . ALA A 1 112 ? -3.980 -3.180 -11.863 1.00 98.19 112 ALA A CA 1
ATOM 847 C C . ALA A 1 112 ? -4.682 -3.871 -13.047 1.00 98.19 112 ALA A C 1
ATOM 849 O O . ALA A 1 112 ? -4.351 -3.605 -14.202 1.00 98.19 112 ALA A O 1
ATOM 850 N N . SER A 1 113 ? -5.707 -4.681 -12.766 1.00 98.44 113 SER A N 1
ATOM 851 C CA . SER A 1 113 ? -6.510 -5.369 -13.784 1.00 98.44 1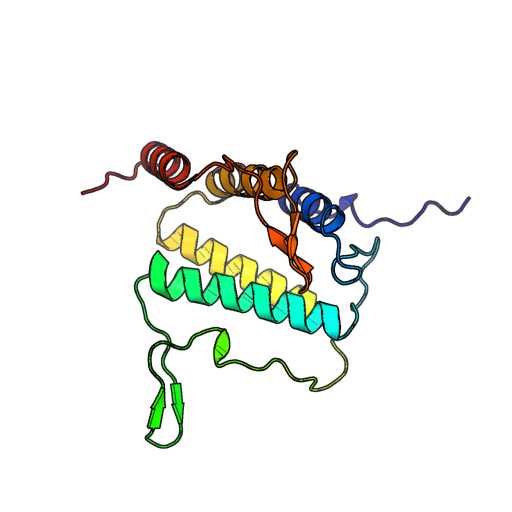13 SER A CA 1
ATOM 852 C C . SER A 1 113 ? -7.255 -4.392 -14.699 1.00 98.44 113 SER A C 1
ATOM 854 O O . SER A 1 113 ? -7.246 -4.571 -15.915 1.00 98.44 113 SER A O 1
ATOM 856 N N . ALA A 1 114 ? -7.846 -3.328 -14.147 1.00 98.56 114 ALA A N 1
ATOM 857 C CA . ALA A 1 114 ? -8.512 -2.278 -14.920 1.00 98.56 114 ALA A CA 1
ATOM 858 C C . ALA A 1 114 ? -7.539 -1.529 -15.848 1.00 98.56 114 ALA A C 1
ATOM 860 O O . ALA A 1 114 ? -7.917 -1.124 -16.946 1.00 98.56 114 ALA A O 1
ATOM 861 N N . CYS A 1 115 ? -6.274 -1.406 -15.439 1.00 98.00 115 CYS A N 1
ATOM 862 C CA . CYS A 1 115 ? -5.192 -0.859 -16.259 1.00 98.00 115 CYS A CA 1
ATOM 863 C C . CYS A 1 115 ? -4.552 -1.889 -17.213 1.00 98.00 115 CYS A C 1
ATOM 865 O O . CYS A 1 115 ? -3.643 -1.531 -17.962 1.00 98.00 115 CYS A O 1
ATOM 867 N N . GLY A 1 116 ? -4.984 -3.156 -17.193 1.00 98.12 116 GLY A N 1
ATOM 868 C CA . GLY A 1 116 ? -4.389 -4.237 -17.987 1.00 98.12 116 GLY A CA 1
ATOM 869 C C . GLY A 1 116 ? -2.968 -4.626 -17.559 1.00 98.12 116 GLY A C 1
ATOM 870 O O . GLY A 1 116 ? -2.214 -5.157 -18.371 1.00 98.12 116 GLY A O 1
ATOM 871 N N . ILE A 1 117 ? -2.587 -4.342 -16.311 1.00 98.56 117 ILE A N 1
ATOM 872 C CA . ILE A 1 117 ? -1.244 -4.573 -15.770 1.00 98.56 117 ILE A CA 1
ATOM 873 C C . ILE A 1 117 ? -1.194 -5.940 -15.085 1.00 98.56 117 ILE A C 1
ATOM 875 O O . ILE A 1 117 ? -1.927 -6.203 -14.129 1.00 98.56 117 ILE A O 1
ATOM 879 N N . ALA A 1 118 ? -0.261 -6.790 -15.511 1.00 98.44 118 ALA A N 1
ATOM 880 C CA . ALA A 1 118 ? 0.157 -7.933 -14.714 1.00 98.44 118 ALA A CA 1
ATOM 881 C C . ALA A 1 118 ? 0.982 -7.418 -13.524 1.00 98.44 118 ALA A C 1
ATOM 883 O O . ALA A 1 118 ? 2.101 -6.927 -13.687 1.00 98.44 118 ALA A O 1
ATOM 884 N N . LEU A 1 119 ? 0.414 -7.507 -12.319 1.00 97.56 119 LEU A N 1
ATOM 885 C CA . LEU A 1 119 ? 0.984 -6.870 -11.129 1.00 97.56 119 LEU A CA 1
ATOM 886 C C . LEU A 1 119 ? 2.219 -7.600 -10.576 1.00 97.56 119 LEU A C 1
ATOM 888 O O . LEU A 1 119 ? 3.135 -6.955 -10.069 1.00 97.56 119 LEU A O 1
ATOM 892 N N . GLN A 1 120 ? 2.277 -8.931 -10.692 1.00 97.88 120 GLN A N 1
ATOM 893 C CA . GLN A 1 120 ? 3.364 -9.721 -10.102 1.00 97.88 120 GLN A CA 1
ATOM 894 C C . GLN A 1 120 ? 4.762 -9.346 -10.645 1.00 97.88 120 GLN A C 1
ATOM 896 O O . GLN A 1 120 ? 5.649 -9.129 -9.822 1.00 97.88 120 GLN A O 1
ATOM 901 N N . PRO A 1 121 ? 4.990 -9.179 -11.967 1.00 98.31 121 PRO A N 1
ATOM 902 C CA . PRO A 1 121 ? 6.273 -8.681 -12.475 1.00 98.31 121 PRO A CA 1
ATOM 903 C C . PRO A 1 121 ? 6.664 -7.301 -11.930 1.00 98.31 121 PRO A C 1
ATOM 905 O O . PRO A 1 121 ? 7.826 -7.071 -11.607 1.00 98.31 121 PRO A O 1
ATOM 908 N N . CYS A 1 122 ? 5.698 -6.392 -11.761 1.00 98.00 122 CYS A N 1
ATOM 909 C CA . CYS A 1 122 ? 5.950 -5.084 -11.155 1.00 98.00 122 CYS A CA 1
ATOM 910 C C . CYS A 1 122 ? 6.371 -5.227 -9.683 1.00 98.00 122 CYS A C 1
ATOM 912 O O . CYS A 1 122 ? 7.315 -4.569 -9.245 1.00 98.00 122 CYS A O 1
ATOM 914 N N . PHE A 1 123 ? 5.727 -6.124 -8.926 1.00 97.81 123 PHE A N 1
ATOM 915 C CA . PHE A 1 123 ? 6.135 -6.447 -7.555 1.00 97.81 123 PHE A CA 1
ATOM 916 C C . PHE A 1 123 ? 7.561 -7.016 -7.503 1.00 97.81 123 PHE A C 1
ATOM 918 O O . PHE A 1 123 ? 8.354 -6.607 -6.652 1.00 97.81 123 PHE A O 1
ATOM 925 N N . ASP A 1 124 ? 7.911 -7.909 -8.432 1.00 97.94 124 ASP A N 1
ATOM 926 C CA . ASP A 1 124 ? 9.248 -8.504 -8.529 1.00 97.94 124 ASP A CA 1
ATOM 927 C C . ASP A 1 124 ? 10.343 -7.471 -8.895 1.00 97.94 124 ASP A C 1
ATOM 929 O O . ASP A 1 124 ? 11.519 -7.740 -8.663 1.00 97.94 124 ASP A O 1
ATOM 933 N N . ILE A 1 125 ? 9.985 -6.275 -9.385 1.00 98.00 125 ILE A N 1
ATOM 934 C CA . ILE A 1 125 ? 10.894 -5.121 -9.560 1.00 98.00 125 ILE A CA 1
ATOM 935 C C . ILE A 1 125 ? 10.941 -4.266 -8.282 1.00 98.00 125 ILE A C 1
ATOM 937 O O . ILE A 1 125 ? 12.012 -3.941 -7.758 1.00 98.00 125 ILE A O 1
ATOM 941 N N . VAL A 1 126 ? 9.772 -3.914 -7.740 1.00 97.31 126 VAL A N 1
ATOM 942 C CA . VAL A 1 126 ? 9.642 -2.988 -6.602 1.00 97.31 126 VAL A CA 1
ATOM 943 C C . VAL A 1 126 ? 10.206 -3.579 -5.311 1.00 97.31 126 VAL A C 1
ATOM 945 O O . VAL A 1 126 ? 10.915 -2.891 -4.570 1.00 97.31 126 VAL A O 1
ATOM 948 N N . MET A 1 127 ? 9.909 -4.843 -5.010 1.00 97.06 127 MET A N 1
ATOM 949 C CA . MET A 1 127 ? 10.251 -5.443 -3.719 1.00 97.06 127 MET A CA 1
ATOM 950 C C . MET A 1 127 ? 11.769 -5.629 -3.532 1.00 97.06 127 MET A C 1
ATOM 952 O O . MET A 1 127 ? 12.290 -5.215 -2.489 1.00 97.06 127 MET A O 1
ATOM 956 N N . PRO A 1 128 ? 12.540 -6.146 -4.510 1.00 96.19 128 PRO A N 1
ATOM 957 C CA . PRO A 1 128 ? 13.999 -6.144 -4.410 1.00 96.19 128 PRO A CA 1
ATOM 958 C C . PRO A 1 128 ? 14.578 -4.734 -4.271 1.00 96.19 128 PRO A C 1
ATOM 960 O O . PRO A 1 128 ? 15.469 -4.527 -3.445 1.00 96.19 128 PRO A O 1
ATOM 963 N N . ASN A 1 129 ? 14.033 -3.744 -4.988 1.00 96.44 129 ASN A N 1
ATOM 964 C CA . ASN A 1 129 ? 14.456 -2.356 -4.826 1.00 96.44 129 ASN A CA 1
ATOM 965 C C . ASN A 1 129 ? 14.203 -1.835 -3.405 1.00 96.44 129 ASN A C 1
ATOM 967 O O . ASN A 1 129 ? 15.089 -1.253 -2.783 1.00 96.44 129 ASN A O 1
ATOM 971 N N . ASN A 1 130 ? 13.044 -2.128 -2.817 1.00 95.31 130 ASN A N 1
ATOM 972 C CA . ASN A 1 130 ? 12.769 -1.799 -1.419 1.00 95.31 130 ASN A CA 1
ATOM 973 C C . ASN A 1 130 ? 13.796 -2.415 -0.456 1.00 95.31 130 ASN A C 1
ATOM 975 O O . ASN A 1 130 ? 14.231 -1.737 0.476 1.00 95.31 130 ASN A O 1
ATOM 979 N N . LEU A 1 131 ? 14.254 -3.645 -0.699 1.00 94.75 131 LEU A N 1
ATOM 980 C CA . LEU A 1 131 ? 15.326 -4.266 0.090 1.00 94.75 131 LEU A CA 1
ATOM 981 C C . LEU A 1 131 ? 16.698 -3.602 -0.129 1.00 94.75 131 LEU A C 1
ATOM 983 O O . LEU A 1 131 ? 17.488 -3.515 0.815 1.00 94.75 131 LEU A O 1
ATOM 987 N N . MET A 1 132 ? 16.977 -3.062 -1.319 1.00 94.94 132 MET A N 1
ATOM 988 C CA . MET A 1 132 ? 18.202 -2.291 -1.588 1.00 94.94 132 MET A CA 1
ATOM 989 C C . MET A 1 132 ? 18.272 -0.970 -0.810 1.00 94.94 132 MET A C 1
ATOM 991 O O . MET A 1 132 ? 19.351 -0.390 -0.688 1.00 94.94 132 MET A O 1
ATOM 995 N N . LYS A 1 133 ? 17.168 -0.503 -0.208 1.00 93.81 133 LYS A N 1
ATOM 996 C CA . LYS A 1 133 ? 17.198 0.643 0.721 1.00 93.81 133 LYS A CA 1
ATOM 997 C C . LYS A 1 133 ? 18.066 0.378 1.961 1.00 93.81 133 LYS A C 1
ATOM 999 O O . LYS A 1 133 ? 18.464 1.334 2.613 1.00 93.81 133 LYS A O 1
ATOM 1004 N N . PHE A 1 134 ? 18.387 -0.885 2.256 1.00 93.38 134 PHE A N 1
ATOM 1005 C CA . PHE A 1 134 ? 19.276 -1.294 3.351 1.00 93.38 134 PHE A CA 1
ATOM 1006 C C . PHE A 1 134 ? 20.696 -1.656 2.890 1.00 93.38 134 PHE A C 1
ATOM 1008 O O . PHE A 1 134 ? 21.466 -2.226 3.666 1.00 93.38 134 PHE A O 1
ATOM 1015 N N . ALA A 1 135 ? 21.059 -1.374 1.635 1.00 92.75 135 ALA A N 1
ATOM 1016 C CA . ALA A 1 135 ? 22.417 -1.604 1.151 1.00 92.75 135 ALA A CA 1
ATOM 1017 C C . ALA A 1 135 ? 23.445 -0.735 1.922 1.00 92.75 135 ALA A C 1
ATOM 1019 O O . ALA A 1 135 ? 23.058 0.203 2.636 1.00 92.75 135 ALA A O 1
ATOM 1020 N N . PRO A 1 136 ? 24.756 -1.043 1.838 1.00 93.56 136 PRO A N 1
ATOM 1021 C CA . PRO A 1 136 ? 25.790 -0.252 2.500 1.00 93.56 136 PRO A CA 1
ATOM 1022 C C . PRO A 1 136 ? 25.669 1.245 2.183 1.00 93.56 136 PRO A C 1
ATOM 1024 O O . PRO A 1 136 ? 25.475 1.630 1.034 1.00 93.56 136 PRO A O 1
ATOM 1027 N N . GLY A 1 137 ? 25.775 2.083 3.217 1.00 91.38 137 GLY A N 1
ATOM 1028 C CA . GLY A 1 137 ? 25.606 3.535 3.107 1.00 91.38 137 GLY A CA 1
ATOM 1029 C C . GLY A 1 137 ? 24.202 4.052 3.437 1.00 91.38 137 GLY A C 1
ATOM 1030 O O . GLY A 1 137 ? 24.009 5.265 3.441 1.00 91.38 137 GLY A O 1
ATOM 1031 N N . HIS A 1 138 ? 23.234 3.179 3.739 1.00 93.88 138 HIS A N 1
ATOM 1032 C CA . HIS A 1 138 ? 21.956 3.618 4.299 1.00 93.88 138 HIS A CA 1
ATOM 1033 C C . HIS A 1 138 ? 22.149 4.182 5.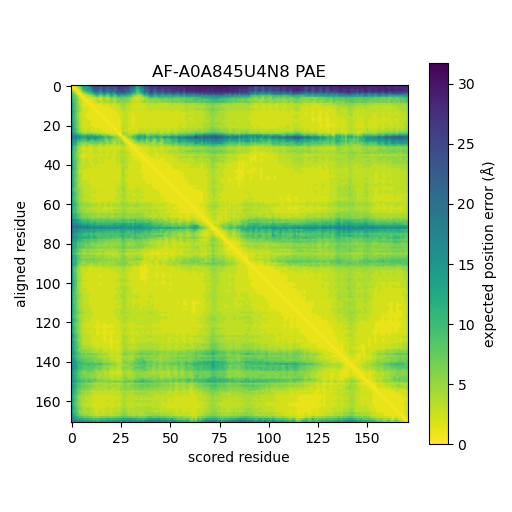712 1.00 93.88 138 HIS A C 1
ATOM 1035 O O . HIS A 1 138 ? 23.025 3.746 6.464 1.00 93.88 138 HIS A O 1
ATOM 1041 N N . THR A 1 139 ? 21.309 5.140 6.088 1.00 92.12 139 THR A N 1
ATOM 1042 C CA . THR A 1 139 ? 21.299 5.717 7.437 1.00 92.12 139 THR A CA 1
ATOM 1043 C C . THR A 1 139 ? 19.870 5.832 7.953 1.00 92.12 139 THR A C 1
ATOM 1045 O O . THR A 1 139 ? 18.904 5.538 7.250 1.00 92.12 139 THR A O 1
ATOM 1048 N N . TRP A 1 140 ? 19.719 6.229 9.210 1.00 90.31 140 TRP A N 1
ATOM 1049 C CA . TRP A 1 140 ? 18.423 6.487 9.824 1.00 90.31 140 TRP A CA 1
ATOM 1050 C C . TRP A 1 140 ? 18.389 7.938 10.271 1.00 90.31 140 TRP A C 1
ATOM 1052 O O . TRP A 1 140 ? 19.335 8.404 10.907 1.00 90.31 140 TRP A O 1
ATOM 1062 N N . ARG A 1 141 ? 17.304 8.642 9.958 1.00 88.12 141 ARG A N 1
ATOM 1063 C CA . ARG A 1 141 ? 17.039 9.953 10.556 1.00 88.12 141 ARG A CA 1
ATOM 1064 C C . ARG A 1 141 ? 16.720 9.800 12.044 1.00 88.12 141 ARG A C 1
ATOM 1066 O O . ARG A 1 141 ? 16.397 8.707 12.514 1.00 88.12 141 ARG A O 1
ATOM 1073 N N . GLU A 1 142 ? 16.762 10.913 12.768 1.00 84.31 142 GLU A N 1
ATOM 1074 C CA . GLU A 1 142 ? 16.404 10.975 14.192 1.00 84.31 142 GLU A CA 1
ATOM 1075 C C . GLU A 1 142 ? 14.969 10.497 14.458 1.00 84.31 142 GLU A C 1
ATOM 1077 O O . GLU A 1 142 ? 14.717 9.829 15.454 1.00 84.31 142 GLU A O 1
ATOM 1082 N N . ASP A 1 143 ? 14.050 10.746 13.519 1.00 78.56 143 ASP A N 1
ATOM 1083 C CA . ASP A 1 143 ? 12.652 10.298 13.578 1.00 78.56 143 ASP A CA 1
ATOM 1084 C C . ASP A 1 143 ? 12.446 8.814 13.220 1.00 78.56 143 ASP A C 1
ATOM 1086 O O . ASP A 1 143 ? 11.314 8.345 13.110 1.00 78.56 143 ASP A O 1
ATOM 1090 N N . GLY A 1 144 ? 13.530 8.063 12.999 1.00 79.19 144 GLY A N 1
ATOM 1091 C CA . GLY A 1 144 ? 13.479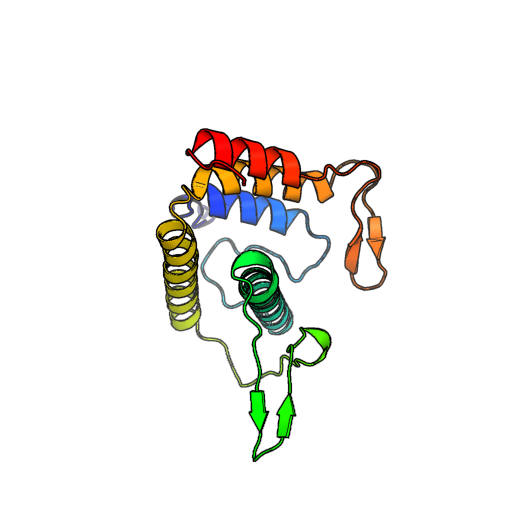 6.650 12.636 1.00 79.19 144 GLY A CA 1
ATOM 1092 C C . GLY A 1 144 ? 13.143 6.381 11.167 1.00 79.19 144 GLY A C 1
ATOM 1093 O O . GLY A 1 144 ? 13.013 5.214 10.792 1.00 79.19 144 GLY A O 1
ATOM 1094 N N . LYS A 1 145 ? 13.037 7.406 10.306 1.00 83.50 145 LYS A N 1
ATOM 1095 C CA . LYS A 1 145 ? 12.866 7.195 8.859 1.00 83.50 145 LYS A CA 1
ATOM 1096 C C . LYS A 1 145 ? 14.163 6.686 8.226 1.00 83.50 145 LYS A C 1
ATOM 1098 O O . LYS A 1 145 ? 15.240 7.240 8.452 1.00 83.50 145 LYS A O 1
ATOM 1103 N N . LEU A 1 146 ? 14.039 5.657 7.387 1.00 89.81 146 LEU A N 1
ATOM 1104 C CA . LEU A 1 146 ? 15.136 5.123 6.583 1.00 89.81 146 LEU A CA 1
ATOM 1105 C C . LEU A 1 146 ? 15.591 6.156 5.545 1.00 89.81 146 LEU A C 1
ATOM 1107 O O . LEU A 1 146 ? 14.786 6.643 4.746 1.00 89.81 146 LEU A O 1
ATOM 1111 N N . VAL A 1 147 ? 16.886 6.451 5.532 1.00 92.50 147 VAL A N 1
ATOM 1112 C CA . VAL A 1 147 ? 17.552 7.234 4.491 1.00 92.50 147 VAL A CA 1
ATOM 1113 C C . VAL A 1 147 ? 18.246 6.263 3.548 1.00 92.50 147 VAL A C 1
ATOM 1115 O O . VAL A 1 147 ? 19.067 5.444 3.963 1.00 92.50 147 VAL A O 1
ATOM 1118 N N . LYS A 1 148 ? 17.886 6.356 2.267 1.00 92.88 148 LYS A N 1
ATOM 1119 C CA . LYS A 1 148 ? 18.414 5.495 1.208 1.00 92.88 148 LYS A CA 1
ATOM 1120 C C . LYS A 1 148 ? 19.933 5.695 1.061 1.00 92.88 148 LYS A C 1
ATOM 1122 O O . LYS A 1 148 ? 20.404 6.821 1.236 1.00 92.88 148 LYS A O 1
ATOM 1127 N N . PRO A 1 149 ? 20.691 4.645 0.707 1.00 94.25 149 PRO A N 1
ATOM 1128 C CA . PRO A 1 149 ? 22.114 4.777 0.427 1.00 94.25 149 PRO A CA 1
ATOM 1129 C C . PRO A 1 149 ? 22.363 5.679 -0.795 1.00 94.25 149 PRO A C 1
ATOM 1131 O O . PRO A 1 149 ? 21.490 5.789 -1.668 1.00 94.25 149 PRO A O 1
ATOM 1134 N N . PRO A 1 150 ? 23.562 6.284 -0.909 1.00 90.88 150 PRO A N 1
ATOM 1135 C CA . PRO A 1 150 ? 24.000 6.914 -2.150 1.00 90.88 150 PRO A CA 1
ATOM 1136 C C . PRO A 1 150 ? 23.887 5.923 -3.320 1.00 90.88 150 PRO A C 1
ATOM 1138 O O . PRO A 1 150 ? 24.258 4.760 -3.178 1.00 90.88 150 PRO A O 1
ATOM 1141 N N . ASN A 1 151 ? 23.390 6.380 -4.472 1.00 90.38 151 ASN A N 1
ATOM 1142 C CA . ASN A 1 151 ? 23.156 5.569 -5.681 1.00 90.38 151 ASN A CA 1
ATOM 1143 C C . ASN A 1 151 ? 22.042 4.510 -5.581 1.00 90.38 151 ASN A C 1
ATOM 1145 O O . ASN A 1 151 ? 22.019 3.580 -6.385 1.00 90.38 151 ASN A O 1
ATOM 1149 N N . HIS A 1 152 ? 21.109 4.625 -4.630 1.00 92.94 152 HIS A N 1
ATOM 1150 C CA . HIS A 1 152 ? 19.896 3.806 -4.670 1.00 92.94 152 HIS A CA 1
ATOM 1151 C C . HIS A 1 152 ? 19.166 3.995 -6.016 1.00 92.94 152 HIS A C 1
ATOM 1153 O O . HIS A 1 152 ? 18.911 5.145 -6.388 1.00 92.94 152 HIS A O 1
ATOM 1159 N N . PRO A 1 153 ? 18.836 2.912 -6.744 1.00 92.62 153 PRO A N 1
ATOM 1160 C CA . PRO A 1 153 ? 18.350 3.034 -8.109 1.00 92.62 153 PRO A CA 1
ATOM 1161 C C . PRO A 1 153 ? 16.930 3.605 -8.164 1.00 92.62 153 PRO A C 1
ATOM 1163 O O . PRO A 1 153 ? 16.088 3.359 -7.296 1.00 92.62 153 PRO A O 1
ATOM 1166 N N . ASP A 1 154 ? 16.676 4.370 -9.222 1.00 94.44 154 ASP A N 1
ATOM 1167 C CA . ASP A 1 154 ? 15.330 4.739 -9.639 1.00 94.44 154 ASP A CA 1
ATOM 1168 C C . ASP A 1 154 ? 14.802 3.669 -10.603 1.00 94.44 154 ASP A C 1
ATOM 1170 O O . ASP A 1 154 ? 15.366 3.444 -11.675 1.00 94.44 154 ASP A O 1
ATOM 1174 N N . ILE A 1 155 ? 13.717 3.005 -10.209 1.00 96.62 155 ILE A N 1
ATOM 1175 C CA . ILE A 1 155 ? 13.108 1.899 -10.956 1.00 96.62 155 ILE A CA 1
ATOM 1176 C C . ILE A 1 155 ? 12.045 2.361 -11.957 1.00 96.62 155 ILE A C 1
ATOM 1178 O O . ILE A 1 155 ? 11.425 1.521 -12.609 1.00 96.62 155 ILE A O 1
ATOM 1182 N N . ALA A 1 156 ? 11.811 3.668 -12.119 1.00 95.94 156 ALA A N 1
ATOM 1183 C CA . ALA A 1 156 ? 10.805 4.172 -13.057 1.00 95.94 156 ALA A CA 1
ATOM 1184 C C . ALA A 1 156 ? 11.048 3.679 -14.497 1.00 95.94 156 ALA A C 1
ATOM 1186 O O . ALA A 1 156 ? 10.106 3.304 -15.201 1.00 95.94 156 ALA A O 1
ATOM 1187 N N . LEU A 1 157 ? 12.315 3.624 -14.928 1.00 96.06 157 LEU A N 1
ATOM 1188 C CA . LEU A 1 157 ? 12.675 3.085 -16.241 1.00 96.06 157 LEU A CA 1
ATOM 1189 C C . LEU A 1 157 ? 12.417 1.574 -16.332 1.00 96.06 157 LEU A C 1
ATOM 1191 O O . LEU A 1 157 ? 11.917 1.108 -17.352 1.00 96.06 157 LEU A O 1
ATOM 1195 N N .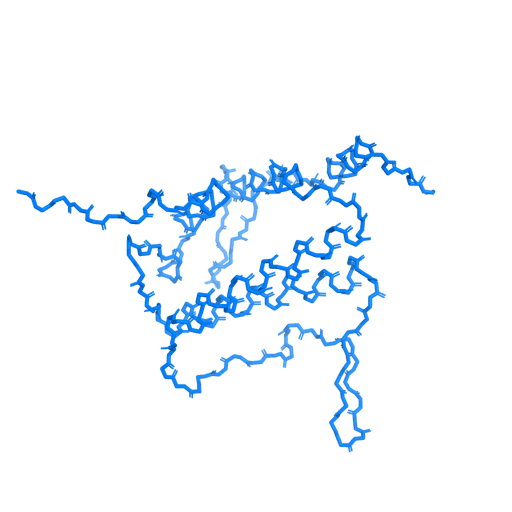 GLU A 1 158 ? 12.720 0.817 -15.279 1.00 97.88 158 GLU A N 1
ATOM 1196 C CA . GLU A 1 158 ? 12.497 -0.633 -15.233 1.00 97.88 158 GLU A CA 1
ATOM 1197 C C . GLU A 1 158 ? 11.004 -0.971 -15.278 1.00 97.88 158 GLU A C 1
ATOM 1199 O O . GLU A 1 158 ? 10.590 -1.802 -16.085 1.00 97.88 158 GLU A O 1
ATOM 1204 N N . LEU A 1 159 ? 10.179 -0.257 -14.506 1.00 97.75 159 LEU A N 1
ATOM 1205 C CA . LEU A 1 159 ? 8.720 -0.380 -14.554 1.00 97.75 159 LEU A CA 1
ATOM 1206 C C . LEU A 1 159 ? 8.172 -0.011 -15.935 1.00 97.75 159 LEU A C 1
ATOM 1208 O O . LEU A 1 159 ? 7.341 -0.732 -16.479 1.00 97.75 159 LEU A O 1
ATOM 1212 N N . LYS A 1 160 ? 8.671 1.065 -16.557 1.00 97.62 160 LYS A N 1
ATOM 1213 C CA . LYS A 1 160 ? 8.301 1.420 -17.935 1.00 97.62 160 LYS A CA 1
ATOM 1214 C C . LYS A 1 160 ? 8.649 0.302 -18.922 1.00 97.62 160 LYS A C 1
ATOM 1216 O O . LYS A 1 160 ? 7.827 -0.026 -19.777 1.00 97.62 160 LYS A O 1
ATOM 1221 N N . CYS A 1 161 ? 9.843 -0.278 -18.817 1.00 97.94 161 CYS A N 1
ATOM 1222 C CA . CYS A 1 161 ? 10.262 -1.406 -19.648 1.00 97.94 161 CYS A CA 1
ATOM 1223 C C . CYS A 1 161 ? 9.368 -2.635 -19.436 1.00 97.94 161 CYS A C 1
ATOM 1225 O O . CYS A 1 161 ? 8.991 -3.284 -20.414 1.00 97.94 161 CYS A O 1
ATOM 1227 N N . GLU A 1 162 ? 8.990 -2.927 -18.191 1.00 98.50 162 GLU A N 1
ATOM 1228 C CA . GLU A 1 162 ? 8.080 -4.027 -17.871 1.00 98.50 162 GLU A CA 1
ATOM 1229 C C . GLU A 1 162 ? 6.681 -3.791 -18.449 1.00 98.50 162 GLU A C 1
ATOM 1231 O O . GLU A 1 162 ? 6.147 -4.655 -19.139 1.00 98.50 162 GLU A O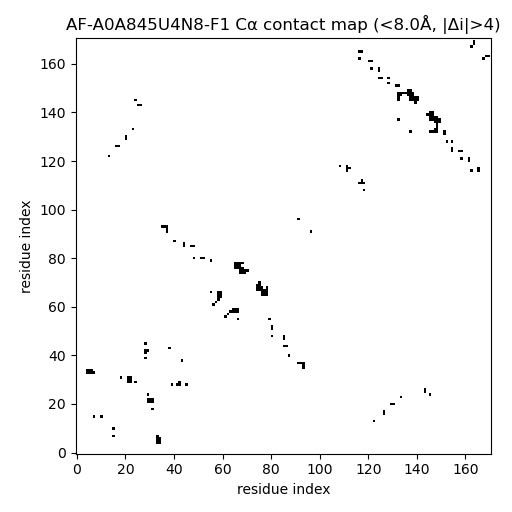 1
ATOM 1236 N N . LEU A 1 163 ? 6.126 -2.586 -18.314 1.00 98.38 163 LEU A N 1
ATOM 1237 C CA . LEU A 1 163 ? 4.852 -2.239 -18.948 1.00 98.38 163 LEU A CA 1
ATOM 1238 C C . LEU A 1 163 ? 4.920 -2.382 -20.479 1.00 98.38 163 LEU A C 1
ATOM 1240 O O . LEU A 1 163 ? 3.989 -2.900 -21.098 1.00 98.38 163 LEU A O 1
ATOM 1244 N N . ILE A 1 164 ? 6.033 -1.988 -21.112 1.00 98.31 164 ILE A N 1
ATOM 1245 C CA . ILE A 1 164 ? 6.242 -2.187 -22.558 1.00 98.31 164 ILE A CA 1
ATOM 1246 C C . ILE A 1 164 ? 6.262 -3.680 -22.920 1.00 98.31 164 ILE A C 1
ATOM 1248 O O . ILE A 1 164 ? 5.651 -4.063 -23.930 1.00 98.31 164 ILE A O 1
ATOM 1252 N N . ARG A 1 165 ? 6.912 -4.528 -22.104 1.00 98.38 165 ARG A N 1
ATOM 1253 C CA . ARG A 1 165 ? 6.883 -5.996 -22.260 1.00 98.38 165 ARG A CA 1
ATOM 1254 C C . ARG A 1 165 ? 5.468 -6.555 -22.144 1.00 98.38 165 ARG A C 1
ATOM 1256 O O . ARG A 1 165 ? 5.125 -7.447 -22.914 1.00 98.38 165 ARG A O 1
ATOM 1263 N N . GLN A 1 166 ? 4.651 -6.003 -21.249 1.00 98.44 166 GLN A N 1
ATOM 1264 C CA . GLN A 1 166 ? 3.237 -6.366 -21.097 1.00 98.44 166 GLN A CA 1
ATOM 1265 C C . GLN A 1 166 ? 2.348 -5.855 -22.244 1.00 98.44 166 GLN A C 1
ATOM 1267 O O . GLN A 1 166 ? 1.178 -6.214 -22.326 1.00 98.44 166 GLN A O 1
ATOM 1272 N N . GLY A 1 167 ? 2.896 -5.062 -23.169 1.00 98.12 167 GLY A N 1
ATOM 1273 C CA . GLY A 1 167 ? 2.189 -4.594 -24.361 1.00 98.12 167 GLY A CA 1
ATOM 1274 C C . GLY A 1 167 ? 1.841 -3.109 -24.346 1.00 98.12 167 GLY A C 1
ATOM 1275 O O . GLY A 1 167 ? 1.318 -2.613 -25.345 1.00 98.12 167 GLY A O 1
ATOM 1276 N N . TRP A 1 168 ? 2.177 -2.369 -23.286 1.00 98.12 168 TRP A N 1
ATOM 1277 C CA . TRP A 1 168 ? 1.983 -0.922 -23.264 1.00 98.12 168 TRP A CA 1
ATOM 1278 C C . TRP A 1 168 ? 2.811 -0.237 -24.361 1.00 98.12 168 TRP A C 1
ATOM 1280 O O . TRP A 1 168 ? 3.937 -0.635 -24.683 1.00 98.12 168 TRP A O 1
ATOM 1290 N N . ARG A 1 169 ? 2.237 0.798 -24.971 1.00 96.19 169 ARG A N 1
ATOM 1291 C CA . ARG A 1 169 ? 2.882 1.635 -25.986 1.00 96.19 169 ARG A CA 1
ATOM 1292 C C . ARG A 1 169 ? 2.731 3.087 -25.531 1.00 96.19 169 ARG A C 1
ATOM 1294 O O . ARG A 1 169 ? 1.640 3.636 -25.692 1.00 96.19 169 ARG A O 1
ATOM 1301 N N . PRO A 1 170 ? 3.759 3.679 -24.892 1.00 88.06 170 PRO A N 1
ATOM 1302 C CA . PRO A 1 170 ? 3.684 5.066 -24.453 1.00 88.06 170 PRO A CA 1
ATOM 1303 C C . PRO A 1 170 ? 3.462 5.976 -25.667 1.00 88.06 170 PRO A C 1
ATOM 1305 O O . PRO A 1 170 ? 4.021 5.720 -26.735 1.00 88.06 170 PRO A O 1
ATOM 1308 N N . LYS A 1 171 ? 2.614 6.991 -25.495 1.00 78.50 171 LYS A N 1
ATOM 1309 C CA . LYS A 1 171 ? 2.392 8.039 -26.495 1.00 78.50 171 LYS A CA 1
ATOM 1310 C C . LYS A 1 171 ? 3.518 9.064 -26.470 1.00 78.50 171 LYS A C 1
ATOM 1312 O O . LYS A 1 171 ? 4.098 9.260 -25.377 1.00 78.50 171 LYS A O 1
#

pLDDT: mean 92.0, std 8.95, range [43.31, 98.56]

Solvent-accessible surface area (backbone atoms only — not comparable to full-atom values): 10608 Å² total; per-residue (Å²): 129,81,76,81,75,57,52,68,90,77,53,52,74,67,53,53,54,48,49,58,46,33,69,67,49,91,48,87,63,39,72,80,71,53,52,99,68,84,72,55,72,69,31,50,45,50,52,54,49,54,56,50,48,57,48,50,47,41,36,41,71,69,70,66,41,78,59,63,48,76,60,94,87,47,75,46,68,68,72,50,73,90,80,60,81,84,75,91,88,70,86,87,56,65,66,60,50,54,51,51,52,51,52,51,51,51,54,54,53,46,50,32,51,76,71,68,44,74,55,66,67,53,46,68,53,50,53,60,52,61,53,47,40,71,38,88,69,39,50,67,46,96,88,67,48,81,35,63,17,84,85,63,80,78,55,68,63,58,50,51,51,50,43,41,73,73,64,52,74,88,128

Foldseek 3Di:
DPPPQAPPVVDDPLVVLVQVLLVLQPDPLSHDDRDQDQGDPVVVLVVVLVLVQVVQCCVCVVVVHWDWDDDPNDIDTRDDSVVDDDDDPDGDDSVVVVVVVVVSVVVVVVVCVVVLHPVVVVSVQVSVLSVQQSPPQWDADPVSDIRRHPPSDDCPVVVVVRVVVSPDDDD